Protein AF-A0A848ZEH7-F1 (afdb_monomer_lite)

Structure (mmCIF, N/CA/C/O backbone):
data_AF-A0A848ZEH7-F1
#
_entry.id   AF-A0A848ZEH7-F1
#
loop_
_atom_site.group_PDB
_atom_site.id
_atom_site.type_symbol
_atom_site.label_atom_id
_atom_site.label_alt_id
_atom_site.label_comp_id
_atom_site.label_asym_id
_atom_site.label_entity_id
_atom_site.label_seq_id
_atom_site.pdbx_PDB_ins_code
_atom_site.Cartn_x
_atom_site.Cartn_y
_atom_site.Cartn_z
_atom_site.occupancy
_atom_site.B_iso_or_equiv
_atom_site.auth_seq_id
_atom_site.auth_comp_id
_atom_site.auth_asym_id
_atom_site.auth_atom_id
_atom_site.pdbx_PDB_model_num
ATOM 1 N N . MET A 1 1 ? 22.867 -15.536 -35.077 1.00 39.22 1 MET A N 1
ATOM 2 C CA . MET A 1 1 ? 21.839 -14.647 -35.644 1.00 39.22 1 MET A CA 1
ATOM 3 C C . MET A 1 1 ? 20.980 -14.276 -34.454 1.00 39.22 1 MET A C 1
ATOM 5 O O . MET A 1 1 ? 20.164 -15.092 -34.054 1.00 39.22 1 MET A O 1
ATOM 9 N N . GLY A 1 2 ? 21.353 -13.205 -33.750 1.00 47.09 2 GLY A N 1
ATOM 10 C CA . GLY A 1 2 ? 20.547 -12.707 -32.633 1.00 47.09 2 GLY A CA 1
ATOM 11 C C . GLY A 1 2 ? 19.317 -12.040 -33.228 1.00 47.09 2 GLY A C 1
ATOM 12 O O . GLY A 1 2 ? 19.471 -11.356 -34.239 1.00 47.09 2 GLY A O 1
ATOM 13 N N . GLN A 1 3 ? 18.138 -12.336 -32.683 1.00 54.28 3 GLN A N 1
ATOM 14 C CA . GLN A 1 3 ? 16.930 -11.561 -32.966 1.00 54.28 3 GLN A CA 1
ATOM 15 C C . GLN A 1 3 ? 17.264 -10.101 -32.658 1.00 54.28 3 GLN A C 1
ATOM 17 O O . GLN A 1 3 ? 17.907 -9.829 -31.642 1.00 54.28 3 GLN A O 1
ATOM 22 N N . GLY A 1 4 ? 16.996 -9.224 -33.621 1.00 56.56 4 GLY A N 1
ATOM 23 C CA . GLY A 1 4 ? 17.130 -7.792 -33.433 1.00 56.56 4 GLY A CA 1
ATOM 24 C C . GLY A 1 4 ? 16.173 -7.379 -32.332 1.00 56.56 4 GLY A C 1
ATOM 25 O O . GLY A 1 4 ? 15.107 -7.971 -32.173 1.00 56.56 4 GLY A O 1
ATOM 26 N N . ASP A 1 5 ? 16.589 -6.398 -31.547 1.00 64.81 5 ASP A N 1
ATOM 27 C CA . ASP A 1 5 ? 15.915 -6.076 -30.300 1.00 64.81 5 ASP A CA 1
ATOM 28 C C . ASP A 1 5 ? 14.479 -5.516 -30.510 1.00 64.81 5 ASP A C 1
ATOM 30 O O . ASP A 1 5 ? 13.749 -5.339 -29.547 1.00 64.81 5 ASP A O 1
ATOM 34 N N . ASP A 1 6 ? 14.029 -5.316 -31.758 1.00 75.56 6 ASP A N 1
ATOM 35 C CA . ASP A 1 6 ? 12.771 -4.646 -32.130 1.00 75.56 6 ASP A CA 1
ATOM 36 C C . ASP A 1 6 ? 12.115 -5.303 -33.369 1.00 75.56 6 ASP A C 1
ATOM 38 O O . ASP A 1 6 ? 11.749 -4.653 -34.351 1.00 75.56 6 ASP A O 1
ATOM 42 N N . ASP A 1 7 ? 12.072 -6.636 -33.390 1.00 82.38 7 ASP A N 1
ATOM 43 C CA . ASP A 1 7 ? 11.678 -7.416 -34.570 1.00 82.38 7 ASP A CA 1
ATOM 44 C C . ASP A 1 7 ? 10.157 -7.697 -34.677 1.00 82.38 7 ASP A C 1
ATOM 46 O O . ASP A 1 7 ? 9.725 -8.352 -35.636 1.00 82.38 7 ASP A O 1
ATOM 50 N N . CYS A 1 8 ? 9.325 -7.259 -33.722 1.00 84.31 8 CYS A N 1
ATOM 51 C CA . CYS A 1 8 ? 7.878 -7.506 -33.761 1.00 84.31 8 CYS A CA 1
ATOM 52 C C . CYS A 1 8 ? 7.075 -6.397 -34.468 1.00 84.31 8 CYS A C 1
ATOM 54 O O . CYS A 1 8 ? 7.556 -5.300 -34.734 1.00 84.31 8 CYS A O 1
ATOM 56 N N . ALA A 1 9 ? 5.815 -6.697 -34.812 1.00 85.62 9 ALA A N 1
ATOM 57 C CA . ALA A 1 9 ? 4.946 -5.763 -35.538 1.00 85.62 9 ALA A CA 1
ATOM 58 C C . ALA A 1 9 ? 4.584 -4.506 -34.732 1.00 85.62 9 ALA A C 1
ATOM 60 O O . ALA A 1 9 ? 4.238 -3.492 -35.335 1.00 85.62 9 ALA A O 1
ATOM 61 N N . TYR A 1 10 ? 4.669 -4.605 -33.410 1.00 82.25 10 TYR A N 1
ATOM 62 C CA . TYR A 1 10 ? 4.331 -3.549 -32.468 1.00 82.25 10 TYR A CA 1
ATOM 63 C C . TYR A 1 10 ? 5.569 -2.939 -31.804 1.00 82.25 10 TYR A C 1
ATOM 65 O O . TYR A 1 10 ? 5.437 -2.154 -30.892 1.00 82.25 10 TYR A O 1
ATOM 73 N N . ALA A 1 11 ? 6.776 -3.231 -32.304 1.00 80.44 11 ALA A N 1
ATOM 74 C CA . ALA A 1 11 ? 8.024 -2.855 -31.640 1.00 80.44 11 ALA A CA 1
ATOM 75 C C . ALA A 1 11 ? 8.319 -1.333 -31.552 1.00 80.44 11 ALA A C 1
ATOM 77 O O . ALA A 1 11 ? 9.425 -0.949 -31.185 1.00 80.44 11 ALA A O 1
ATOM 78 N N . PHE A 1 12 ? 7.421 -0.487 -32.072 1.00 77.19 12 PHE A N 1
ATOM 79 C CA . PHE A 1 12 ? 7.597 0.966 -32.235 1.00 77.19 12 PHE A CA 1
ATOM 80 C C . PHE A 1 12 ? 6.251 1.714 -32.240 1.00 77.19 12 PHE A C 1
ATOM 82 O O . PHE A 1 12 ? 6.108 2.747 -32.914 1.00 77.19 12 PHE A O 1
ATOM 89 N N . ASP A 1 13 ? 5.219 1.150 -31.621 1.00 76.50 13 ASP A N 1
ATOM 90 C CA . ASP A 1 13 ? 3.901 1.779 -31.550 1.00 76.50 13 ASP A CA 1
ATOM 91 C C . ASP A 1 13 ? 3.724 2.682 -30.316 1.00 76.50 13 ASP A C 1
ATOM 93 O O . ASP A 1 13 ? 2.736 3.421 -30.228 1.00 76.50 13 ASP A O 1
ATOM 97 N N . GLY A 1 14 ? 4.746 2.734 -29.459 1.00 68.62 14 GLY A N 1
ATOM 98 C CA . GLY A 1 14 ? 4.800 3.562 -28.262 1.00 68.62 14 GLY A CA 1
ATOM 99 C C . GLY A 1 14 ? 4.179 2.904 -27.032 1.00 68.62 14 GLY A C 1
ATOM 100 O O . GLY A 1 14 ? 4.038 3.585 -26.013 1.00 68.62 14 GLY A O 1
ATOM 101 N N . GLU A 1 15 ? 3.815 1.625 -27.109 1.00 74.38 15 GLU A N 1
ATOM 102 C CA . GLU A 1 15 ? 3.375 0.796 -25.990 1.00 74.38 15 GLU A CA 1
ATOM 103 C C . GLU A 1 15 ? 4.372 -0.351 -25.775 1.00 74.38 15 GLU A C 1
ATOM 105 O O . GLU A 1 15 ? 4.886 -0.921 -26.723 1.00 74.38 15 GLU A O 1
ATOM 110 N N . CYS A 1 16 ? 4.679 -0.689 -24.517 1.00 78.94 16 CYS A N 1
ATOM 111 C CA . CYS A 1 16 ? 5.517 -1.855 -24.239 1.00 78.94 16 CYS A CA 1
ATOM 112 C C . CYS A 1 16 ? 4.656 -3.123 -24.357 1.00 78.94 16 CYS A C 1
ATOM 114 O O . CYS A 1 16 ? 3.675 -3.290 -23.627 1.00 78.94 16 CYS A O 1
ATOM 116 N N . ASP A 1 17 ? 5.065 -4.037 -25.228 1.00 80.38 17 ASP A N 1
ATOM 117 C CA . ASP A 1 17 ? 4.353 -5.242 -25.652 1.00 80.38 17 ASP A CA 1
ATOM 118 C C . ASP A 1 17 ? 5.101 -6.537 -25.309 1.00 80.38 17 ASP A C 1
ATOM 120 O O . ASP A 1 17 ? 4.705 -7.642 -25.706 1.00 80.38 17 ASP A O 1
ATOM 124 N N . GLU A 1 18 ? 6.171 -6.441 -24.519 1.00 79.12 18 GLU A N 1
ATOM 125 C CA . GLU A 1 18 ? 6.899 -7.608 -24.037 1.00 79.12 18 GLU A CA 1
ATOM 126 C C . GLU A 1 18 ? 6.098 -8.439 -23.016 1.00 79.12 18 GLU A C 1
ATOM 128 O O . GLU A 1 18 ? 5.472 -7.896 -22.103 1.00 79.12 18 GLU A O 1
ATOM 133 N N . PRO A 1 19 ? 6.150 -9.782 -23.074 1.00 67.44 19 PRO A N 1
ATOM 134 C CA . PRO A 1 19 ? 5.467 -10.627 -22.103 1.00 67.44 19 PRO A CA 1
ATOM 135 C C . PRO A 1 19 ? 6.002 -10.407 -20.681 1.00 67.44 19 PRO A C 1
ATOM 137 O O . PRO A 1 19 ? 7.178 -10.642 -20.410 1.00 67.44 19 PRO A O 1
ATOM 140 N N . GLY A 1 20 ? 5.116 -10.023 -19.756 1.00 62.50 20 GLY A N 1
ATOM 141 C CA . GLY A 1 20 ? 5.423 -9.853 -18.329 1.00 62.50 20 GLY A CA 1
ATOM 142 C C . GLY A 1 20 ? 5.813 -8.434 -17.901 1.00 62.50 20 GLY A C 1
ATOM 143 O O . GLY A 1 20 ? 5.921 -8.197 -16.702 1.00 62.50 20 GLY A O 1
ATOM 144 N N . ILE A 1 21 ? 5.998 -7.513 -18.848 1.00 64.38 21 ILE A N 1
ATOM 145 C CA . ILE A 1 21 ? 6.206 -6.072 -18.593 1.00 64.38 21 ILE A CA 1
ATOM 146 C C . ILE A 1 21 ? 5.152 -5.250 -19.353 1.00 64.38 21 ILE A C 1
ATOM 148 O O . ILE A 1 21 ? 4.714 -4.209 -18.883 1.00 64.38 21 ILE A O 1
ATOM 152 N N . GLY A 1 22 ? 4.721 -5.749 -20.509 1.00 71.06 22 GLY A N 1
ATOM 153 C CA . GLY A 1 22 ? 3.780 -5.136 -21.430 1.00 71.06 22 GLY A CA 1
ATOM 154 C C . GLY A 1 22 ? 2.510 -5.949 -21.672 1.00 71.06 22 GLY A C 1
ATOM 155 O O . GLY A 1 22 ? 2.184 -6.876 -20.923 1.00 71.06 22 GLY A O 1
ATOM 156 N N . THR A 1 23 ? 1.817 -5.655 -22.775 1.00 77.44 23 THR A N 1
ATOM 157 C CA . THR A 1 23 ? 0.592 -6.374 -23.185 1.00 77.44 23 THR A CA 1
ATOM 158 C C . THR A 1 23 ? 0.837 -7.851 -23.532 1.00 77.44 23 THR A C 1
ATOM 160 O O . THR A 1 23 ? -0.090 -8.668 -23.534 1.00 77.44 23 THR A O 1
ATOM 163 N N . GLY A 1 24 ? 2.091 -8.212 -23.823 1.00 78.12 24 GLY A N 1
ATOM 164 C CA . GLY A 1 24 ? 2.484 -9.539 -24.288 1.00 78.12 24 GLY A CA 1
ATOM 165 C C . GLY A 1 24 ? 2.152 -9.806 -25.758 1.00 78.12 24 GLY A C 1
ATOM 166 O O . GLY A 1 24 ? 2.104 -10.973 -26.160 1.00 78.12 24 GLY A O 1
ATOM 167 N N . ALA A 1 25 ? 1.906 -8.763 -26.557 1.00 83.88 25 ALA A N 1
ATOM 168 C CA . ALA A 1 25 ? 1.690 -8.877 -27.999 1.00 83.88 25 ALA A CA 1
ATOM 169 C C . ALA A 1 25 ? 2.967 -9.252 -28.779 1.00 83.88 25 ALA A C 1
ATOM 171 O O . ALA A 1 25 ? 2.875 -9.791 -29.889 1.00 83.88 25 ALA A O 1
ATOM 172 N N . CYS A 1 26 ? 4.146 -9.041 -28.191 1.00 82.88 26 CYS A N 1
ATOM 173 C CA . CYS A 1 26 ? 5.442 -9.360 -28.778 1.00 82.88 26 CYS A CA 1
ATOM 174 C C . CYS A 1 26 ? 6.143 -10.524 -28.065 1.00 82.88 26 CYS A C 1
ATOM 176 O O . CYS A 1 26 ? 5.719 -11.013 -27.021 1.00 82.88 26 CYS A O 1
ATOM 178 N N . ALA A 1 27 ? 7.207 -11.052 -28.675 1.00 80.88 27 ALA A N 1
ATOM 179 C CA . ALA A 1 27 ? 8.090 -11.993 -27.994 1.00 80.88 27 ALA A CA 1
ATOM 180 C C . ALA A 1 27 ? 9.042 -11.232 -27.056 1.00 80.88 27 ALA A C 1
ATOM 182 O O . ALA A 1 27 ? 9.341 -10.060 -27.284 1.00 80.88 27 ALA A O 1
ATOM 183 N N . ILE A 1 28 ? 9.553 -11.912 -26.028 1.00 78.12 28 ILE A N 1
ATOM 184 C CA . ILE A 1 28 ? 10.567 -11.338 -25.130 1.00 78.12 28 ILE A CA 1
ATOM 185 C C . ILE A 1 28 ? 11.766 -10.859 -25.959 1.00 78.12 28 ILE A C 1
ATOM 187 O O . ILE A 1 28 ? 12.282 -11.620 -26.785 1.00 78.12 28 ILE A O 1
ATOM 191 N N . GLY A 1 29 ? 12.212 -9.629 -25.722 1.00 71.06 29 GLY A N 1
ATOM 192 C CA . GLY A 1 29 ? 13.319 -8.988 -26.426 1.00 71.06 29 GLY A CA 1
ATOM 193 C C . GLY A 1 29 ? 13.019 -8.563 -27.863 1.00 71.06 29 GLY A C 1
ATOM 194 O O . GLY A 1 29 ? 13.971 -8.385 -28.617 1.00 71.06 29 GLY A O 1
ATOM 195 N N . SER A 1 30 ? 11.747 -8.483 -28.274 1.00 82.81 30 SER A N 1
ATOM 196 C CA . SER A 1 30 ? 11.365 -8.101 -29.650 1.00 82.81 30 SER A CA 1
ATOM 197 C C . SER A 1 30 ? 10.576 -6.801 -29.764 1.00 82.81 30 SER A C 1
ATOM 199 O O . SER A 1 30 ? 10.260 -6.398 -30.881 1.00 82.81 30 SER A O 1
ATOM 201 N N . ASP A 1 31 ? 10.288 -6.172 -28.631 1.00 76.62 31 ASP A N 1
ATOM 202 C CA . ASP A 1 31 ? 9.760 -4.816 -28.525 1.00 76.62 31 ASP A CA 1
ATOM 203 C C . ASP A 1 31 ? 10.607 -4.042 -27.512 1.00 76.62 31 ASP A C 1
ATOM 205 O O . ASP A 1 31 ? 10.155 -3.536 -26.487 1.00 76.62 31 ASP A O 1
ATOM 209 N N . THR A 1 32 ? 11.920 -4.043 -27.716 1.00 75.44 32 THR A N 1
ATOM 210 C CA . THR A 1 32 ? 12.754 -3.343 -26.759 1.00 75.44 32 THR A CA 1
ATOM 211 C C . THR A 1 32 ? 12.738 -1.848 -26.991 1.00 75.44 32 THR A C 1
ATOM 213 O O . THR A 1 32 ? 13.132 -1.168 -26.075 1.00 75.44 32 THR A O 1
ATOM 216 N N . ALA A 1 33 ? 12.345 -1.289 -28.132 1.00 74.06 33 ALA A N 1
ATOM 217 C CA . ALA A 1 33 ? 12.436 0.148 -28.375 1.00 74.06 33 ALA A CA 1
ATOM 218 C C . ALA A 1 33 ? 11.402 0.919 -27.558 1.00 74.06 33 ALA A C 1
ATOM 220 O O . ALA A 1 33 ? 11.766 1.940 -26.966 1.00 74.06 33 ALA A O 1
ATOM 221 N N . ASP A 1 34 ? 10.188 0.384 -27.435 1.00 67.44 34 ASP A N 1
ATOM 222 C CA . ASP A 1 34 ? 9.153 0.962 -26.580 1.00 67.44 34 ASP A CA 1
ATOM 223 C C . ASP A 1 34 ? 9.353 0.568 -25.104 1.00 67.44 34 ASP A C 1
ATOM 225 O O . ASP A 1 34 ? 8.981 1.314 -24.195 1.00 67.44 34 ASP A O 1
ATOM 229 N N . CYS A 1 35 ? 10.099 -0.514 -24.838 1.00 70.38 35 CYS A N 1
ATOM 230 C CA . CYS A 1 35 ? 10.533 -0.885 -23.487 1.00 70.38 35 CYS A CA 1
ATOM 231 C C . CYS A 1 35 ? 11.940 -0.326 -23.083 1.00 70.38 35 CYS A C 1
ATOM 233 O O . CYS A 1 35 ? 12.326 -0.398 -21.913 1.00 70.38 35 CYS A O 1
ATOM 235 N N . ARG A 1 36 ? 12.734 0.290 -23.987 1.00 61.34 36 ARG A N 1
ATOM 236 C CA . ARG A 1 36 ? 14.118 0.823 -23.782 1.00 61.34 36 ARG A CA 1
ATOM 237 C C . ARG A 1 36 ? 14.043 2.270 -23.329 1.00 61.34 36 ARG A C 1
ATOM 239 O O . ARG A 1 36 ? 14.539 3.204 -23.956 1.00 61.34 36 ARG A O 1
ATOM 246 N N . GLY A 1 37 ? 13.419 2.439 -22.182 1.00 49.78 37 GLY A N 1
ATOM 247 C CA . GLY A 1 37 ? 13.189 3.736 -21.560 1.00 49.78 37 GLY A CA 1
ATOM 248 C C . GLY A 1 37 ? 12.264 3.623 -20.360 1.00 49.78 37 GLY A C 1
ATOM 249 O O . GLY A 1 37 ? 12.408 4.397 -19.420 1.00 49.78 37 GLY A O 1
ATOM 250 N N . GLY A 1 38 ? 11.397 2.607 -20.349 1.00 43.91 38 GLY A N 1
ATOM 251 C CA . GLY A 1 38 ? 10.573 2.250 -19.206 1.00 43.91 38 GLY A CA 1
ATOM 252 C C . GLY A 1 38 ? 11.228 1.161 -18.366 1.00 43.91 38 GLY A C 1
ATOM 253 O O . GLY A 1 38 ? 11.106 -0.028 -18.643 1.00 43.91 38 GLY A O 1
ATOM 254 N N . THR A 1 39 ? 11.881 1.537 -17.273 1.00 45.19 39 THR A N 1
ATOM 255 C CA . THR A 1 39 ? 12.068 0.624 -16.139 1.00 45.19 39 THR A CA 1
ATOM 256 C C . THR A 1 39 ? 10.712 0.391 -15.476 1.00 45.19 39 THR A C 1
ATOM 258 O O . THR A 1 39 ? 10.483 0.991 -14.441 1.00 45.19 39 THR A O 1
ATOM 261 N N . ALA A 1 40 ? 9.767 -0.337 -16.084 1.00 50.03 40 ALA A N 1
ATOM 262 C CA . ALA A 1 40 ? 8.368 -0.455 -15.613 1.00 50.03 40 ALA A CA 1
ATOM 263 C C . ALA A 1 40 ? 7.600 0.889 -15.425 1.00 50.03 40 ALA A C 1
ATOM 265 O O . ALA A 1 40 ? 6.380 0.903 -15.358 1.00 50.03 40 ALA A O 1
ATOM 266 N N . ALA A 1 41 ? 8.283 2.034 -15.460 1.00 46.94 41 ALA A N 1
ATOM 267 C CA . ALA A 1 41 ? 7.836 3.371 -15.091 1.00 46.94 41 ALA A CA 1
ATOM 268 C C . ALA A 1 41 ? 7.027 4.084 -16.185 1.00 46.94 41 ALA A C 1
ATOM 270 O O . ALA A 1 41 ? 7.047 5.307 -16.276 1.00 46.94 41 ALA A O 1
ATOM 271 N N . SER A 1 42 ? 6.403 3.348 -17.104 1.00 50.34 42 SER A N 1
ATOM 272 C CA . SER A 1 42 ? 5.752 3.954 -18.277 1.00 50.34 42 SER A CA 1
ATOM 273 C C . SER A 1 42 ? 4.314 3.505 -18.499 1.00 50.34 42 SER A C 1
ATOM 275 O O . SER A 1 42 ? 3.709 3.924 -19.478 1.00 50.34 42 SER A O 1
ATOM 277 N N . GLN A 1 43 ? 3.739 2.712 -17.592 1.00 62.97 43 GLN A N 1
ATOM 278 C CA . GLN A 1 43 ? 2.317 2.359 -17.659 1.00 62.97 43 GLN A CA 1
ATOM 279 C C . GLN A 1 43 ? 1.437 3.190 -16.730 1.00 62.97 43 GLN A C 1
ATOM 281 O O . GLN A 1 43 ? 0.240 3.294 -16.994 1.00 62.97 43 GLN A O 1
ATOM 286 N N . CYS A 1 44 ? 1.992 3.824 -15.693 1.00 67.75 44 CYS A N 1
ATOM 287 C CA . CYS A 1 44 ? 1.173 4.650 -14.825 1.00 67.75 44 CYS A CA 1
ATOM 288 C C . CYS A 1 44 ? 1.068 6.102 -15.322 1.00 67.75 44 CYS A C 1
ATOM 290 O O . CYS A 1 44 ? 2.096 6.767 -15.465 1.00 67.75 44 CYS A O 1
ATOM 292 N N . PRO A 1 45 ? -0.150 6.637 -15.547 1.00 75.62 45 PRO A N 1
ATOM 293 C CA . PRO A 1 45 ? -0.354 8.039 -15.925 1.00 75.62 45 PRO A CA 1
ATOM 294 C C . PRO A 1 45 ? 0.155 9.047 -14.892 1.00 75.62 45 PRO A C 1
ATOM 296 O O . PRO A 1 45 ? 0.374 10.207 -15.239 1.00 75.62 45 PRO A O 1
ATOM 299 N N . TYR A 1 46 ? 0.302 8.604 -13.648 1.00 74.69 46 TYR A N 1
ATOM 300 C CA . TYR A 1 46 ? 0.675 9.419 -12.501 1.00 74.69 46 TYR A CA 1
ATOM 301 C C . TYR A 1 46 ? 2.183 9.420 -12.229 1.00 74.69 46 TYR A C 1
ATOM 303 O O . TYR A 1 46 ? 2.647 10.027 -11.279 1.00 74.69 46 TYR A O 1
ATOM 311 N N . VAL A 1 47 ? 2.981 8.814 -13.115 1.00 70.25 47 VAL A N 1
ATOM 312 C CA . VAL A 1 47 ? 4.434 8.809 -12.951 1.00 70.25 47 VAL A CA 1
ATOM 313 C C . VAL A 1 47 ? 5.020 10.231 -13.014 1.00 70.25 47 VAL A C 1
ATOM 315 O O . VAL A 1 47 ? 4.949 10.901 -14.051 1.00 70.25 47 VAL A O 1
ATOM 318 N N . ASN A 1 48 ? 5.702 10.667 -11.952 1.00 66.50 48 ASN A N 1
ATOM 319 C CA . ASN A 1 48 ? 6.255 12.026 -11.778 1.00 66.50 48 ASN A CA 1
ATOM 320 C C . ASN A 1 48 ? 5.206 13.129 -11.537 1.00 66.50 48 ASN A C 1
ATOM 322 O O . ASN A 1 48 ? 5.453 14.292 -11.894 1.00 66.50 48 ASN A O 1
ATOM 326 N N . ASP A 1 49 ? 4.037 12.804 -10.989 1.00 69.75 49 ASP A N 1
ATOM 327 C CA . ASP A 1 49 ? 3.059 13.811 -10.572 1.00 69.75 49 ASP A CA 1
ATOM 328 C C . ASP A 1 49 ? 3.349 14.403 -9.177 1.00 69.75 49 ASP A C 1
ATOM 330 O O . ASP A 1 49 ? 2.785 15.440 -8.803 1.00 69.75 49 ASP A O 1
ATOM 334 N N . GLY A 1 50 ? 4.338 13.834 -8.482 1.00 66.06 50 GLY A N 1
ATOM 335 C CA . GLY A 1 50 ? 4.814 14.270 -7.176 1.00 66.06 50 GLY A CA 1
ATOM 336 C C . GLY A 1 50 ? 4.127 13.576 -6.001 1.00 66.06 50 GLY A C 1
ATOM 337 O O . GLY A 1 50 ? 4.457 13.904 -4.856 1.00 66.06 50 GLY A O 1
ATOM 338 N N . GLU A 1 51 ? 3.218 12.637 -6.257 1.00 70.94 51 GLU A N 1
ATOM 339 C CA . GLU A 1 51 ? 2.649 11.714 -5.277 1.00 70.94 51 GLU A CA 1
ATOM 340 C C . GLU A 1 51 ? 3.134 10.288 -5.561 1.00 70.94 51 GLU A C 1
ATOM 342 O O . GLU A 1 51 ? 3.403 9.916 -6.689 1.00 70.94 51 GLU A O 1
ATOM 347 N N . CYS A 1 52 ? 3.312 9.487 -4.510 1.00 74.00 52 CYS A N 1
ATOM 348 C CA . CYS A 1 52 ? 3.619 8.071 -4.681 1.00 74.00 52 CYS A CA 1
ATOM 349 C C . CYS A 1 52 ? 2.303 7.318 -4.889 1.00 74.00 52 CYS A C 1
ATOM 351 O O . CYS A 1 52 ? 1.435 7.355 -4.012 1.00 74.00 52 CYS A O 1
ATOM 353 N N . ASP A 1 53 ? 2.194 6.582 -5.989 1.00 72.44 53 ASP A N 1
ATOM 354 C CA . ASP A 1 53 ? 0.994 5.845 -6.392 1.00 72.44 53 ASP A CA 1
ATOM 355 C C . ASP A 1 53 ? 1.212 4.327 -6.477 1.00 72.44 53 ASP A C 1
ATOM 357 O O . ASP A 1 53 ? 0.327 3.568 -6.884 1.00 72.44 53 ASP A O 1
ATOM 361 N N . GLU A 1 54 ? 2.363 3.859 -5.995 1.00 72.94 54 GLU A N 1
ATOM 362 C CA . GLU A 1 54 ? 2.665 2.443 -5.806 1.00 72.94 54 GLU A CA 1
ATOM 363 C C . GLU A 1 54 ? 1.716 1.774 -4.794 1.00 72.94 54 GLU A C 1
ATOM 365 O O . GLU A 1 54 ? 1.506 2.282 -3.685 1.00 72.94 54 GLU A O 1
ATOM 370 N N . PRO A 1 55 ? 1.182 0.583 -5.099 1.00 59.16 55 PRO A N 1
ATOM 371 C CA . PRO A 1 55 ? 0.289 -0.125 -4.199 1.00 59.16 55 PRO A CA 1
ATOM 372 C C . PRO A 1 55 ? 1.039 -0.572 -2.940 1.00 59.16 55 PRO A C 1
ATOM 374 O O . PRO A 1 55 ? 2.067 -1.246 -3.001 1.00 59.16 55 PRO A O 1
ATOM 377 N N . GLY A 1 56 ? 0.502 -0.206 -1.773 1.00 56.28 56 GLY A N 1
ATOM 378 C CA . GLY A 1 56 ? 1.096 -0.533 -0.472 1.00 56.28 56 GLY A CA 1
ATOM 379 C C . GLY A 1 56 ? 2.249 0.377 -0.036 1.00 56.28 56 GLY A C 1
ATOM 380 O O . GLY A 1 56 ? 2.862 0.093 0.986 1.00 56.28 56 GLY A O 1
ATOM 381 N N . ILE A 1 57 ? 2.544 1.450 -0.773 1.00 61.22 57 ILE A N 1
ATOM 382 C CA . ILE A 1 57 ? 3.450 2.539 -0.353 1.00 61.22 57 ILE A CA 1
ATOM 383 C C . ILE A 1 57 ? 2.711 3.878 -0.449 1.00 61.22 57 ILE A C 1
ATOM 385 O O . ILE A 1 57 ? 2.831 4.724 0.434 1.00 61.22 57 ILE A O 1
ATOM 389 N N . GLY A 1 58 ? 1.945 4.032 -1.525 1.00 68.94 58 GLY A N 1
ATOM 390 C CA . GLY A 1 58 ? 1.243 5.228 -1.937 1.00 68.94 58 GLY A CA 1
ATOM 391 C C . GLY A 1 58 ? -0.263 5.026 -2.093 1.00 68.94 58 GLY A C 1
ATOM 392 O O . GLY A 1 58 ? -0.867 4.201 -1.402 1.00 68.94 58 GLY A O 1
ATOM 393 N N . THR A 1 59 ? -0.882 5.762 -3.018 1.00 73.06 59 THR A N 1
ATOM 394 C CA . THR A 1 59 ? -2.337 5.697 -3.261 1.00 73.06 59 THR A CA 1
ATOM 395 C C . THR A 1 59 ? -2.795 4.367 -3.877 1.00 73.06 59 THR A C 1
ATOM 397 O O . THR A 1 59 ? -3.964 3.996 -3.747 1.00 73.06 59 THR A O 1
ATOM 400 N N . GLY A 1 60 ? -1.884 3.632 -4.527 1.00 69.94 60 GLY A N 1
ATOM 401 C CA . GLY A 1 60 ? -2.180 2.386 -5.234 1.00 69.94 60 GLY A CA 1
ATOM 402 C C . GLY A 1 60 ? -2.932 2.576 -6.551 1.00 69.94 60 GLY A C 1
ATOM 403 O O . GLY A 1 60 ? -3.623 1.654 -6.989 1.00 69.94 60 GLY A O 1
ATOM 404 N N . LEU A 1 61 ? -2.838 3.760 -7.163 1.00 75.75 61 LEU A N 1
ATOM 405 C CA . LEU A 1 61 ? -3.398 4.048 -8.488 1.00 75.75 61 LEU A CA 1
ATOM 406 C C . LEU A 1 61 ? -2.569 3.453 -9.635 1.00 75.75 61 LEU A C 1
ATOM 408 O O . LEU A 1 61 ? -3.075 3.332 -10.753 1.00 75.75 61 LEU A O 1
ATOM 412 N N . CYS A 1 62 ? -1.328 3.065 -9.351 1.00 70.62 62 CYS A N 1
ATOM 413 C CA . CYS A 1 62 ? -0.403 2.464 -10.295 1.00 70.62 62 CYS A CA 1
ATOM 414 C C . CYS A 1 62 ? -0.216 0.967 -10.036 1.00 70.62 62 CYS A C 1
ATOM 416 O O . CYS A 1 62 ? -0.445 0.466 -8.934 1.00 70.62 62 CYS A O 1
ATOM 418 N N . ASP A 1 63 ? 0.241 0.241 -11.056 1.00 64.50 63 ASP A N 1
ATOM 419 C CA . ASP A 1 63 ? 0.701 -1.133 -10.869 1.00 64.50 63 ASP A CA 1
ATOM 420 C C . ASP A 1 63 ? 2.060 -1.150 -10.139 1.00 64.50 63 ASP A C 1
ATOM 422 O O . ASP A 1 63 ? 2.832 -0.191 -10.249 1.00 64.50 63 ASP A O 1
ATOM 426 N N . PRO A 1 64 ? 2.397 -2.232 -9.410 1.00 64.81 64 PRO A N 1
ATOM 427 C CA . PRO A 1 64 ? 3.658 -2.310 -8.684 1.00 64.81 64 PRO A CA 1
ATOM 428 C C . PRO A 1 64 ? 4.884 -2.114 -9.592 1.00 64.81 64 PRO A C 1
ATOM 430 O O . PRO A 1 64 ? 5.046 -2.802 -10.600 1.00 64.81 64 PRO A O 1
ATOM 433 N N . GLY A 1 65 ? 5.796 -1.235 -9.194 1.00 61.78 65 GLY A N 1
ATOM 434 C CA . GLY A 1 65 ? 7.012 -0.855 -9.910 1.00 61.78 65 GLY A CA 1
ATOM 435 C C . GLY A 1 65 ? 6.825 0.199 -11.008 1.00 61.78 65 GLY A C 1
ATOM 436 O O . GLY A 1 65 ? 7.820 0.572 -11.637 1.00 61.78 65 GLY A O 1
ATOM 437 N N . THR A 1 66 ? 5.601 0.672 -11.256 1.00 70.81 66 THR A N 1
ATOM 438 C CA . THR A 1 66 ? 5.276 1.583 -12.364 1.00 70.81 66 THR A CA 1
ATOM 439 C C . THR A 1 66 ? 5.250 3.067 -11.994 1.00 70.81 66 THR A C 1
ATOM 441 O O . THR A 1 66 ? 5.343 3.899 -12.897 1.00 70.81 66 THR A O 1
ATOM 444 N N . ASP A 1 67 ? 5.242 3.408 -10.704 1.00 67.56 67 ASP A N 1
ATOM 445 C CA . ASP A 1 67 ? 5.391 4.781 -10.202 1.00 67.56 67 ASP A CA 1
ATOM 446 C C . ASP A 1 67 ? 6.455 4.885 -9.097 1.00 67.56 67 ASP A C 1
ATOM 448 O O . ASP A 1 67 ? 6.284 5.372 -7.987 1.00 67.56 67 ASP A O 1
ATOM 452 N N . THR A 1 68 ? 7.649 4.395 -9.398 1.00 68.12 68 THR A N 1
ATOM 453 C CA . THR A 1 68 ? 8.757 4.425 -8.427 1.00 68.12 68 THR A CA 1
ATOM 454 C C . THR A 1 68 ? 9.461 5.784 -8.341 1.00 68.12 68 THR A C 1
ATOM 456 O O . THR A 1 68 ? 10.313 5.983 -7.465 1.00 68.12 68 THR A O 1
ATOM 459 N N . ALA A 1 69 ? 9.139 6.702 -9.258 1.00 68.50 69 ALA A N 1
ATOM 460 C CA . ALA A 1 69 ? 9.828 7.974 -9.433 1.00 68.50 69 ALA A CA 1
ATOM 461 C C . ALA A 1 69 ? 9.531 8.948 -8.286 1.00 68.50 69 ALA A C 1
ATOM 463 O O . ALA A 1 69 ? 10.467 9.531 -7.728 1.00 68.50 69 ALA A O 1
ATOM 464 N N . ASP A 1 70 ? 8.266 9.038 -7.878 1.00 63.88 70 ASP A N 1
ATOM 465 C CA . ASP A 1 70 ? 7.827 9.895 -6.774 1.00 63.88 70 ASP A CA 1
ATOM 466 C C . ASP A 1 70 ? 7.878 9.184 -5.418 1.00 63.88 70 ASP A C 1
ATOM 468 O O . ASP A 1 70 ? 8.046 9.819 -4.377 1.00 63.88 70 ASP A O 1
ATOM 472 N N . CYS A 1 71 ? 7.914 7.848 -5.417 1.00 67.69 71 CYS A N 1
ATOM 473 C CA . CYS A 1 71 ? 8.153 7.035 -4.222 1.00 67.69 71 CYS A CA 1
ATOM 474 C C . CYS A 1 71 ? 9.616 7.067 -3.723 1.00 67.69 71 CYS A C 1
ATOM 476 O O . CYS A 1 71 ? 10.035 6.205 -2.948 1.00 67.69 71 CYS A O 1
ATOM 478 N N . GLY A 1 72 ? 10.447 8.014 -4.181 1.00 60.25 72 GLY A N 1
ATOM 479 C CA . GLY A 1 72 ? 11.823 8.196 -3.700 1.00 60.25 72 GLY A CA 1
ATOM 480 C C . GLY A 1 72 ? 12.757 7.006 -3.969 1.00 60.25 72 GLY A C 1
ATOM 481 O O . GLY A 1 72 ? 13.723 6.801 -3.229 1.00 60.25 72 GLY A O 1
ATOM 482 N N . GLY A 1 73 ? 12.474 6.196 -4.997 1.00 51.41 73 GLY A N 1
ATOM 483 C CA . GLY A 1 73 ? 13.238 4.983 -5.311 1.00 51.41 73 GLY A CA 1
ATOM 484 C C . GLY A 1 73 ? 12.927 3.777 -4.415 1.00 51.41 73 GLY A C 1
ATOM 485 O O . GLY A 1 73 ? 13.685 2.801 -4.424 1.00 51.41 73 GLY A O 1
ATOM 486 N N . GLN A 1 74 ? 11.829 3.816 -3.650 1.00 49.66 74 GLN A N 1
ATOM 487 C CA . GLN A 1 74 ? 11.287 2.665 -2.920 1.00 49.66 74 GLN A CA 1
ATOM 488 C C . GLN A 1 74 ? 10.722 1.644 -3.924 1.00 49.66 74 GLN A C 1
ATOM 490 O O . GLN A 1 74 ? 9.534 1.597 -4.216 1.00 49.66 74 GLN A O 1
ATOM 495 N N . THR A 1 75 ? 11.601 0.824 -4.496 1.00 45.59 75 THR A N 1
ATOM 496 C CA . THR A 1 75 ? 11.218 -0.317 -5.335 1.00 45.59 75 THR A CA 1
ATOM 497 C C . THR A 1 75 ? 10.870 -1.499 -4.429 1.00 45.59 75 THR A C 1
ATOM 499 O O . THR A 1 75 ? 11.749 -2.135 -3.855 1.00 45.59 75 THR A O 1
ATOM 502 N N .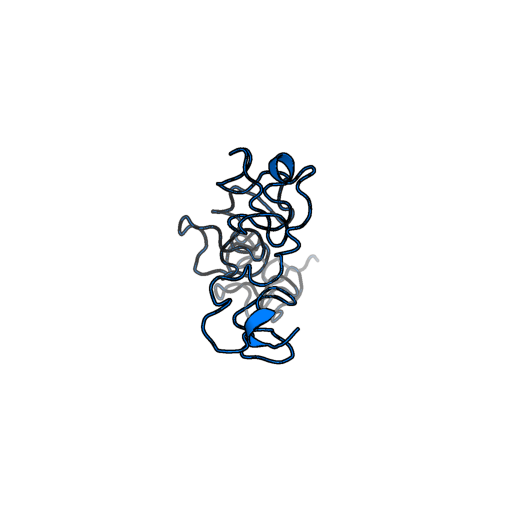 GLY A 1 76 ? 9.581 -1.796 -4.260 1.00 51.09 76 GLY A N 1
ATOM 503 C CA . GLY A 1 76 ? 9.115 -3.128 -3.846 1.00 51.09 76 GLY A CA 1
ATOM 504 C C . GLY A 1 76 ? 9.457 -3.628 -2.434 1.00 51.09 76 GLY A C 1
ATOM 505 O O . GLY A 1 76 ? 9.141 -4.772 -2.114 1.00 51.09 76 GLY A O 1
ATOM 506 N N . THR A 1 77 ? 10.043 -2.816 -1.559 1.00 46.72 77 THR A N 1
ATOM 507 C CA . THR A 1 77 ? 10.093 -3.097 -0.119 1.00 46.72 77 THR A CA 1
ATOM 508 C C . THR A 1 77 ? 9.939 -1.787 0.618 1.00 46.72 77 THR A C 1
ATOM 510 O O . THR A 1 77 ? 10.841 -0.951 0.565 1.00 46.72 77 THR A O 1
ATOM 513 N N . VAL A 1 78 ? 8.807 -1.629 1.294 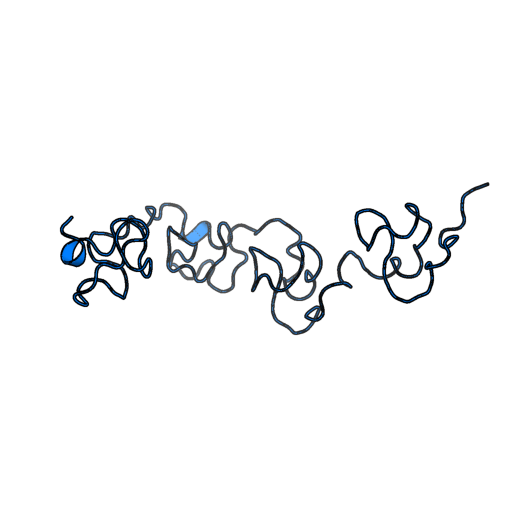1.00 54.44 78 VAL A N 1
ATOM 514 C CA . VAL A 1 78 ? 8.593 -0.586 2.288 1.00 54.44 78 VAL A CA 1
ATOM 515 C C . VAL A 1 78 ? 9.769 -0.639 3.265 1.00 54.44 78 VAL A C 1
ATOM 517 O O . VAL A 1 78 ? 9.961 -1.638 3.965 1.00 54.44 78 VAL A O 1
ATOM 520 N N . GLY A 1 79 ? 10.645 0.364 3.222 1.00 57.88 79 GLY A N 1
ATOM 521 C CA . GLY A 1 79 ? 11.733 0.444 4.184 1.00 57.88 79 GLY A CA 1
ATOM 522 C C . GLY A 1 79 ? 11.147 0.622 5.586 1.00 57.88 79 GLY A C 1
ATOM 523 O O . GLY A 1 79 ? 10.158 1.340 5.722 1.00 57.88 79 GLY A O 1
ATOM 524 N N . PRO A 1 80 ? 11.751 0.032 6.636 1.00 61.81 80 PRO A N 1
ATOM 525 C CA . PRO A 1 80 ? 11.355 0.343 7.999 1.00 61.81 80 PRO A CA 1
ATOM 526 C C . PRO A 1 80 ? 11.537 1.852 8.162 1.00 61.81 80 PRO A C 1
ATOM 528 O O . PRO A 1 80 ? 12.679 2.320 8.163 1.00 61.81 80 PRO A O 1
ATOM 531 N N . ASN A 1 81 ? 10.437 2.601 8.262 1.00 73.62 81 ASN A N 1
ATOM 532 C CA . ASN A 1 81 ? 10.398 4.070 8.360 1.00 73.62 81 ASN A CA 1
ATOM 533 C C . ASN A 1 81 ? 10.453 4.856 7.037 1.00 73.62 81 ASN A C 1
ATOM 535 O O . ASN A 1 81 ? 11.088 5.909 6.968 1.00 73.62 81 ASN A O 1
ATOM 539 N N . SER A 1 82 ? 9.848 4.341 5.967 1.00 71.38 82 SER A N 1
ATOM 540 C CA . SER A 1 82 ? 9.805 5.019 4.668 1.00 71.38 82 SER A CA 1
ATOM 541 C C . SER A 1 82 ? 8.646 6.003 4.474 1.00 71.38 82 SER A C 1
ATOM 543 O O . SER A 1 82 ? 8.657 6.713 3.470 1.00 71.38 82 SER A O 1
ATOM 545 N N . CYS A 1 83 ? 7.646 6.056 5.363 1.00 74.81 83 CYS A N 1
ATOM 546 C CA . CYS A 1 83 ? 6.532 7.003 5.215 1.00 74.81 83 CYS A CA 1
ATOM 547 C C . CYS A 1 83 ? 6.841 8.395 5.781 1.00 74.81 83 CYS A C 1
ATOM 549 O O . CYS A 1 83 ? 7.772 8.588 6.562 1.00 74.81 83 CYS A O 1
ATOM 551 N N . ALA A 1 84 ? 6.010 9.369 5.398 1.00 78.31 84 ALA A N 1
ATOM 552 C CA . ALA A 1 84 ? 6.133 10.762 5.823 1.00 78.31 84 ALA A CA 1
ATOM 553 C C . ALA A 1 84 ? 5.982 10.966 7.339 1.00 78.31 84 ALA A C 1
ATOM 555 O O . ALA A 1 84 ? 6.575 11.903 7.873 1.00 78.31 84 ALA A O 1
ATOM 556 N N . TYR A 1 85 ? 5.212 10.103 8.004 1.00 77.19 85 TYR A N 1
ATOM 557 C CA . TYR A 1 85 ? 4.986 10.157 9.448 1.00 77.19 85 TYR A CA 1
ATOM 558 C C . TYR A 1 85 ? 5.939 9.256 10.239 1.00 77.19 85 TYR A C 1
ATOM 560 O O . TYR A 1 85 ? 5.913 9.239 11.457 1.00 77.19 85 TYR A O 1
ATOM 568 N N . ALA A 1 86 ? 6.877 8.578 9.573 1.00 81.69 86 ALA A N 1
ATOM 569 C CA . ALA A 1 86 ? 7.787 7.710 10.295 1.00 81.69 86 ALA A CA 1
ATOM 570 C C . ALA A 1 86 ? 8.756 8.477 11.210 1.00 81.69 86 ALA A C 1
ATOM 572 O O . ALA A 1 86 ? 9.409 9.439 10.782 1.00 81.69 86 ALA A O 1
ATOM 573 N N . ASN A 1 87 ? 9.006 7.939 12.406 1.00 80.75 87 ASN A N 1
ATOM 574 C CA . ASN A 1 87 ? 9.854 8.530 13.455 1.00 80.75 87 ASN A CA 1
ATOM 575 C C . ASN A 1 87 ? 9.300 9.843 14.044 1.00 80.75 87 ASN A C 1
ATOM 577 O O . ASN A 1 87 ? 10.088 10.686 14.504 1.00 80.75 87 ASN A O 1
ATOM 581 N N . ASP A 1 88 ? 7.986 10.054 14.011 1.00 82.19 88 ASP A N 1
ATOM 582 C CA . ASP A 1 88 ? 7.337 11.183 14.679 1.00 82.19 88 ASP A CA 1
ATOM 583 C C . ASP A 1 88 ? 6.964 10.883 16.148 1.00 82.19 88 ASP A C 1
ATOM 585 O O . ASP A 1 88 ? 6.668 11.800 16.926 1.00 82.19 88 ASP A O 1
ATOM 589 N N . GLY A 1 89 ? 7.136 9.624 16.564 1.00 80.62 89 GLY A N 1
ATOM 590 C CA . GLY A 1 89 ? 6.889 9.134 17.913 1.00 80.62 89 GLY A CA 1
ATOM 591 C C . GLY A 1 89 ? 5.496 8.540 18.119 1.00 80.62 89 GLY A C 1
ATOM 592 O O . GLY A 1 89 ? 5.196 8.135 19.250 1.00 80.62 89 GLY A O 1
ATOM 593 N N . GLU A 1 90 ? 4.669 8.469 17.079 1.00 83.00 90 GLU A N 1
ATOM 594 C CA . GLU A 1 90 ? 3.400 7.746 17.048 1.00 83.00 90 GLU A CA 1
ATOM 595 C C . GLU A 1 90 ? 3.500 6.562 16.083 1.00 83.00 90 GLU A C 1
ATOM 597 O O . GLU A 1 90 ? 4.190 6.619 15.083 1.00 83.00 90 GLU A O 1
ATOM 602 N N . CYS A 1 91 ? 2.844 5.444 16.410 1.00 83.62 91 CYS A N 1
ATOM 603 C CA . CYS A 1 91 ? 2.739 4.352 15.448 1.00 83.62 91 CYS A CA 1
ATOM 604 C C . CYS A 1 91 ? 1.661 4.714 14.426 1.00 83.62 91 CYS A C 1
ATOM 606 O O . CYS A 1 91 ? 0.510 4.946 14.809 1.00 83.62 91 CYS A O 1
ATOM 608 N N . ASP A 1 92 ? 2.009 4.673 13.145 1.00 78.62 92 ASP A N 1
ATOM 609 C CA . ASP A 1 92 ? 1.128 5.041 12.037 1.00 78.62 92 ASP A CA 1
ATOM 610 C C . ASP A 1 92 ? 0.816 3.881 11.087 1.00 78.62 92 ASP A C 1
ATOM 612 O O . ASP A 1 92 ? 0.094 4.052 10.103 1.00 78.62 92 ASP A O 1
ATOM 616 N N . GLU A 1 93 ? 1.311 2.675 11.372 1.00 77.50 93 GLU A N 1
ATOM 617 C CA . GLU A 1 93 ? 1.003 1.486 10.571 1.00 77.50 93 GLU A CA 1
ATOM 618 C C . GLU A 1 93 ? -0.464 1.034 10.726 1.00 77.50 93 GLU A C 1
ATOM 620 O O . GLU A 1 93 ? -1.043 1.099 11.816 1.00 77.50 93 GLU A O 1
ATOM 625 N N . PRO A 1 94 ? -1.098 0.497 9.671 1.00 63.06 94 PRO A N 1
ATOM 626 C CA . PRO A 1 94 ? -2.491 0.077 9.728 1.00 63.06 94 PRO A CA 1
ATOM 627 C C . PRO A 1 94 ? -2.666 -1.111 10.688 1.00 63.06 94 PRO A C 1
ATOM 629 O O . PRO A 1 94 ? -1.913 -2.084 10.651 1.00 63.06 94 PRO A O 1
ATOM 632 N N . GLY A 1 95 ? -3.683 -1.047 11.554 1.00 62.56 95 GLY A N 1
ATOM 633 C CA . GLY A 1 95 ? -4.005 -2.099 12.534 1.00 62.56 95 GLY A CA 1
ATOM 634 C C . GLY A 1 95 ? -3.131 -2.119 13.800 1.00 62.56 95 GLY A C 1
ATOM 635 O O . GLY A 1 95 ? -3.403 -2.893 14.720 1.00 62.56 95 GLY A O 1
ATOM 636 N N . ILE A 1 96 ? -2.103 -1.270 13.877 1.00 71.06 96 ILE A N 1
ATOM 637 C CA . ILE A 1 96 ? -1.241 -1.083 15.063 1.00 71.06 96 ILE A CA 1
ATOM 638 C C . ILE A 1 96 ? -1.193 0.394 15.483 1.00 71.06 96 ILE A C 1
ATOM 640 O O . ILE A 1 96 ? -1.024 0.698 16.661 1.00 71.06 96 ILE A O 1
ATOM 644 N N . GLY A 1 97 ? -1.420 1.291 14.533 1.00 75.25 97 GLY A N 1
ATOM 645 C CA . GLY A 1 97 ? -1.305 2.727 14.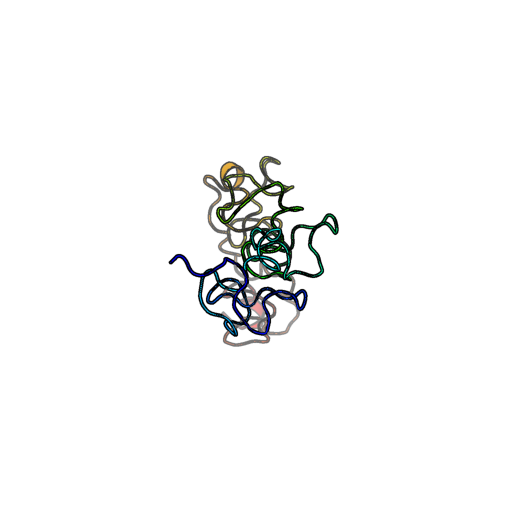658 1.00 75.25 97 GLY A CA 1
ATOM 646 C C . GLY A 1 97 ? -2.487 3.489 14.066 1.00 75.25 97 GLY A C 1
ATOM 647 O O . GLY A 1 97 ? -3.589 2.956 13.926 1.00 75.25 97 GLY A O 1
ATOM 648 N N . THR A 1 98 ? -2.247 4.746 13.701 1.00 75.44 98 THR A N 1
ATOM 649 C CA . THR A 1 98 ? -3.240 5.648 13.088 1.00 75.44 98 THR A CA 1
ATOM 650 C C . THR A 1 98 ? -3.657 5.236 11.670 1.00 75.44 98 THR A C 1
ATOM 652 O O . THR A 1 98 ? -4.740 5.607 11.215 1.00 75.44 98 THR A O 1
ATOM 655 N N . GLY A 1 99 ? -2.812 4.471 10.970 1.00 73.44 99 GLY A N 1
ATOM 656 C CA . GLY A 1 99 ? -2.997 4.121 9.564 1.00 73.44 99 GLY A CA 1
ATOM 657 C C . GLY A 1 99 ? -2.576 5.215 8.575 1.00 73.44 99 GLY A C 1
ATOM 658 O O . GLY A 1 99 ? -2.937 5.114 7.404 1.00 73.44 99 GLY A O 1
ATOM 659 N N . PHE A 1 100 ? -1.835 6.248 9.002 1.00 76.31 100 PHE A N 1
ATOM 660 C CA . PHE A 1 100 ? -1.263 7.254 8.090 1.00 76.31 100 PHE A CA 1
ATOM 661 C C . PHE A 1 100 ? -0.074 6.743 7.270 1.00 76.31 100 PHE A C 1
ATOM 663 O O . PHE A 1 100 ? 0.345 7.381 6.303 1.00 76.31 100 PHE A O 1
ATOM 670 N N . CYS A 1 101 ? 0.456 5.587 7.645 1.00 71.38 101 CYS A N 1
ATOM 671 C CA . CYS A 1 101 ? 1.581 4.933 7.012 1.00 71.38 101 CYS A CA 1
ATOM 672 C C . CYS A 1 101 ? 1.158 3.592 6.418 1.00 71.38 101 CYS A C 1
ATOM 674 O O . CYS A 1 101 ? 0.154 3.001 6.810 1.00 71.38 101 CYS A O 1
ATOM 676 N N . ALA A 1 102 ? 1.922 3.098 5.448 1.00 68.56 102 ALA A N 1
ATOM 677 C CA . ALA A 1 102 ? 1.751 1.741 4.961 1.00 68.56 102 ALA A CA 1
ATOM 678 C C . ALA A 1 102 ? 2.290 0.730 5.985 1.00 68.56 102 ALA A C 1
ATOM 680 O O . ALA A 1 102 ? 3.156 1.035 6.804 1.00 68.56 102 ALA A O 1
ATOM 681 N N . ALA A 1 103 ? 1.806 -0.511 5.930 1.00 68.50 103 ALA A N 1
ATOM 682 C CA . ALA A 1 103 ? 2.350 -1.571 6.775 1.00 68.50 103 ALA A CA 1
ATOM 683 C C . ALA A 1 103 ? 3.856 -1.745 6.519 1.00 68.50 103 ALA A C 1
ATOM 685 O O . ALA A 1 103 ? 4.294 -1.862 5.373 1.00 68.50 103 ALA A O 1
ATOM 686 N N . GLY A 1 104 ? 4.649 -1.779 7.587 1.00 68.50 104 GLY A N 1
ATOM 687 C CA . GLY A 1 104 ? 6.106 -1.829 7.520 1.00 68.50 104 GLY A CA 1
ATOM 688 C C . GLY A 1 104 ? 6.800 -0.498 7.207 1.00 68.50 104 GLY A C 1
ATOM 689 O O . GLY A 1 104 ? 8.029 -0.497 7.115 1.00 68.50 104 GLY A O 1
ATOM 690 N N . SER A 1 105 ? 6.073 0.617 7.039 1.00 75.62 105 SER A N 1
ATOM 691 C CA . SER A 1 105 ? 6.674 1.920 6.712 1.00 75.62 105 SER A CA 1
ATOM 692 C C . SER A 1 105 ? 6.925 2.810 7.916 1.00 75.62 105 SER A C 1
ATOM 694 O O . SER A 1 105 ? 7.484 3.880 7.713 1.00 75.62 105 SER A O 1
ATOM 696 N N . ASP A 1 106 ? 6.548 2.390 9.124 1.00 80.00 106 ASP A N 1
ATOM 697 C CA . ASP A 1 106 ? 6.741 3.126 10.383 1.00 80.00 106 ASP A CA 1
ATOM 698 C C . ASP A 1 106 ? 7.123 2.172 11.539 1.00 80.00 106 ASP A C 1
ATOM 700 O O . ASP A 1 106 ? 6.687 2.212 12.689 1.00 80.00 106 ASP A O 1
ATOM 704 N N . THR A 1 107 ? 7.977 1.211 11.206 1.00 82.12 107 THR A N 1
ATOM 705 C CA . THR A 1 107 ? 8.308 0.128 12.137 1.00 82.12 107 THR A CA 1
ATOM 706 C C . THR A 1 107 ? 9.048 0.576 13.400 1.00 82.12 107 THR A C 1
ATOM 708 O O . THR A 1 107 ? 9.073 -0.199 14.355 1.00 82.12 107 THR A O 1
ATOM 711 N N . THR A 1 108 ? 9.712 1.742 13.411 1.00 83.62 108 THR A N 1
ATOM 712 C CA . THR A 1 108 ? 10.426 2.246 14.599 1.00 83.62 108 THR A CA 1
ATOM 713 C C . THR A 1 108 ? 9.438 2.677 15.664 1.00 83.62 108 THR A C 1
ATOM 715 O O . THR A 1 108 ? 9.603 2.281 16.819 1.00 83.62 108 THR A O 1
ATOM 718 N N . ASP A 1 109 ? 8.404 3.424 15.290 1.00 80.38 109 ASP A N 1
ATOM 719 C CA . ASP A 1 109 ? 7.430 3.921 16.258 1.00 80.38 109 ASP A CA 1
ATOM 720 C C . ASP A 1 109 ? 6.379 2.851 16.575 1.00 80.38 109 ASP A C 1
ATOM 722 O O . ASP A 1 109 ? 5.911 2.730 17.711 1.00 80.38 109 ASP A O 1
ATOM 726 N N . CYS A 1 110 ? 6.135 1.938 15.632 1.00 82.31 110 CYS A N 1
ATOM 727 C CA . CYS A 1 110 ? 5.357 0.726 15.870 1.00 82.31 1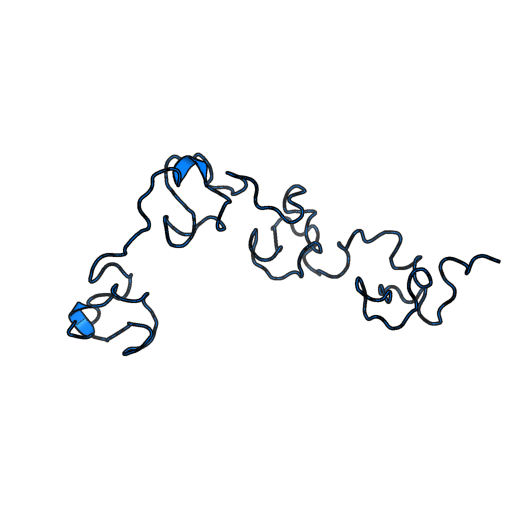10 CYS A CA 1
ATOM 728 C C . CYS A 1 110 ? 6.131 -0.388 16.597 1.00 82.31 110 CYS A C 1
ATOM 730 O O . CYS A 1 110 ? 5.541 -1.410 16.974 1.00 82.31 110 CYS A O 1
ATOM 732 N N . GLN A 1 111 ? 7.438 -0.231 16.852 1.00 78.88 111 GLN A N 1
ATOM 733 C CA . GLN A 1 111 ? 8.231 -1.248 17.543 1.00 78.88 111 GLN A CA 1
ATOM 734 C C . GLN A 1 111 ? 7.825 -1.346 19.020 1.00 78.88 111 GLN A C 1
ATOM 736 O O . GLN A 1 111 ? 8.295 -0.616 19.890 1.00 78.88 111 GLN A O 1
ATOM 741 N N . GLY A 1 112 ? 6.956 -2.313 19.319 1.00 64.69 112 GLY A N 1
ATOM 742 C CA . GLY A 1 112 ? 6.417 -2.520 20.664 1.00 64.69 112 GLY A CA 1
ATOM 743 C C . GLY A 1 112 ? 5.105 -1.785 20.930 1.00 64.69 112 GLY A C 1
ATOM 744 O O . GLY A 1 112 ? 4.587 -1.892 22.045 1.00 64.69 112 GLY A O 1
ATOM 745 N N . ALA A 1 113 ? 4.537 -1.117 19.921 1.00 61.91 113 ALA A N 1
ATOM 746 C CA . ALA A 1 113 ? 3.132 -0.753 19.949 1.00 61.91 113 ALA A CA 1
ATOM 747 C C . ALA A 1 113 ? 2.313 -2.058 20.006 1.00 61.91 113 ALA A C 1
ATOM 749 O O . ALA A 1 113 ? 2.529 -2.963 19.188 1.00 61.91 113 ALA A O 1
ATOM 750 N N . PRO A 1 114 ? 1.428 -2.240 21.004 1.00 52.44 114 PRO A N 1
ATOM 751 C CA . PRO A 1 114 ? 0.470 -3.329 20.924 1.00 52.44 114 PRO A CA 1
ATOM 752 C C . PRO A 1 114 ? -0.350 -3.118 19.643 1.00 52.44 114 PRO A C 1
ATOM 754 O O . PRO A 1 114 ? -0.652 -1.964 19.333 1.00 52.44 114 PRO A O 1
ATOM 757 N N . PRO A 1 115 ? -0.733 -4.183 18.908 1.00 55.00 115 PRO A N 1
ATOM 758 C CA . PRO A 1 115 ? -1.761 -4.027 17.890 1.00 55.00 115 PRO A CA 1
ATOM 759 C C . PRO A 1 115 ? -2.914 -3.269 18.537 1.00 55.00 115 PRO A C 1
ATOM 761 O O . PRO A 1 115 ? -3.248 -3.571 19.695 1.00 55.00 115 PRO A O 1
ATOM 764 N N . ILE A 1 116 ? -3.483 -2.279 17.844 1.00 54.72 116 ILE A N 1
ATOM 765 C CA . ILE A 1 116 ? -4.695 -1.647 18.350 1.00 54.72 116 ILE A CA 1
ATOM 766 C C . ILE A 1 116 ? -5.754 -2.731 18.228 1.00 54.72 116 ILE A C 1
ATOM 768 O O . ILE A 1 116 ? -6.440 -2.879 17.224 1.00 54.72 116 ILE A O 1
ATOM 772 N N . THR A 1 117 ? -5.870 -3.543 19.276 1.00 55.56 117 THR A N 1
ATOM 773 C CA . THR A 1 117 ? -7.147 -4.096 19.685 1.00 55.56 117 THR A CA 1
ATOM 774 C C . THR A 1 117 ? -7.971 -2.869 19.996 1.00 55.56 117 THR A C 1
ATOM 776 O O . THR A 1 117 ? -7.969 -2.366 21.121 1.00 55.56 117 THR A O 1
ATOM 779 N N . LEU A 1 118 ? -8.548 -2.319 18.931 1.00 63.50 118 LEU A N 1
ATOM 780 C CA . LEU A 1 118 ? -9.589 -1.330 18.989 1.00 63.50 118 LEU A CA 1
ATOM 781 C C . LEU A 1 118 ? -10.582 -1.897 19.998 1.00 63.50 118 LEU A C 1
ATOM 783 O O . LEU A 1 118 ? -11.076 -3.016 19.854 1.00 63.50 118 LEU A O 1
ATOM 787 N N . GLY A 1 119 ? -10.682 -1.203 21.130 1.00 67.62 119 GLY A N 1
ATOM 788 C CA . GLY A 1 119 ? -11.524 -1.645 22.225 1.00 67.62 119 GLY A CA 1
ATOM 789 C C . GLY A 1 119 ? -12.986 -1.695 21.782 1.00 67.62 119 GLY A C 1
ATOM 790 O O . GLY A 1 119 ? -13.321 -1.148 20.725 1.00 67.62 119 GLY A O 1
ATOM 791 N N . PRO A 1 120 ? -13.860 -2.289 22.608 1.00 76.44 120 PRO A N 1
ATOM 792 C CA . PRO A 1 120 ? -15.292 -2.134 22.405 1.00 76.44 120 PRO A CA 1
ATOM 793 C C . PRO A 1 120 ? -15.607 -0.645 22.227 1.00 76.44 120 PRO A C 1
ATOM 795 O O . PRO A 1 120 ? -15.138 0.189 23.007 1.00 76.44 120 PRO A O 1
ATOM 798 N N . ASP A 1 121 ? -16.341 -0.336 21.164 1.00 82.44 121 ASP A N 1
ATOM 799 C CA . ASP A 1 121 ? -16.839 1.004 20.843 1.00 82.44 121 ASP A CA 1
ATOM 800 C C . ASP A 1 121 ? -15.757 2.055 20.532 1.00 82.44 121 ASP A C 1
ATOM 802 O O . ASP A 1 121 ? -15.869 3.226 20.901 1.00 82.44 121 ASP A O 1
ATOM 806 N N . SER A 1 122 ? -14.668 1.638 19.888 1.00 82.50 122 SER A N 1
ATOM 807 C CA . SER A 1 122 ? -13.545 2.521 19.542 1.00 82.50 122 SER A CA 1
ATOM 808 C C . SER A 1 122 ? -13.543 3.023 18.100 1.00 82.50 122 SER A C 1
ATOM 810 O O . SER A 1 122 ? -12.724 3.885 17.772 1.00 82.50 122 SER A O 1
ATOM 812 N N . CYS A 1 123 ? -14.432 2.528 17.234 1.00 83.88 123 CYS A N 1
ATOM 813 C CA . CYS A 1 123 ? -14.558 3.094 15.896 1.00 83.88 123 CYS A CA 1
ATOM 814 C C . CYS A 1 123 ? -15.294 4.439 15.915 1.00 83.88 123 CYS A C 1
ATOM 816 O O . CYS A 1 123 ? -16.009 4.783 16.853 1.00 83.88 123 CYS A O 1
ATOM 818 N N . MET A 1 124 ? -15.136 5.208 14.837 1.00 84.00 124 MET A N 1
ATOM 819 C CA . MET A 1 124 ? -15.738 6.539 14.720 1.00 84.00 124 MET A CA 1
ATOM 820 C C . MET A 1 124 ? -17.273 6.537 14.697 1.00 84.00 124 MET A C 1
ATOM 822 O O . MET A 1 124 ? -17.867 7.560 15.033 1.00 84.00 124 MET A O 1
ATOM 826 N N . PHE A 1 125 ? -17.886 5.424 14.291 1.00 87.19 125 PHE A N 1
ATOM 827 C CA . PHE A 1 125 ? -19.338 5.258 14.251 1.00 87.19 125 PHE A CA 1
ATOM 828 C C . PHE A 1 125 ? -19.887 4.493 15.461 1.00 87.19 125 PHE A C 1
ATOM 830 O O . PHE A 1 125 ? -21.086 4.312 15.582 1.00 87.19 125 PHE A O 1
ATOM 837 N N . ALA A 1 126 ? -19.036 4.127 16.423 1.00 87.94 126 ALA A N 1
ATOM 838 C CA . ALA A 1 126 ? -19.507 3.448 17.616 1.00 87.94 126 ALA A CA 1
ATOM 839 C C . ALA A 1 126 ? -20.466 4.327 18.434 1.00 87.94 126 ALA A C 1
ATOM 841 O O . ALA A 1 126 ? -20.164 5.496 18.712 1.00 87.94 126 ALA A O 1
ATOM 842 N N . ASN A 1 127 ? -21.540 3.729 18.955 1.00 88.00 127 ASN A N 1
ATOM 843 C CA . ASN A 1 127 ? -22.598 4.404 19.726 1.00 88.00 127 ASN A CA 1
ATOM 844 C C . ASN A 1 127 ? -23.423 5.418 18.914 1.00 88.00 127 ASN A C 1
ATOM 846 O O . ASN A 1 127 ? -23.941 6.390 19.488 1.00 88.00 127 ASN A O 1
ATOM 850 N N . ASP A 1 128 ? -23.527 5.251 17.598 1.00 92.50 128 ASP A N 1
ATOM 851 C CA . ASP A 1 128 ? -24.397 6.078 16.761 1.00 92.50 128 ASP A CA 1
ATOM 852 C C . ASP A 1 128 ? -25.846 5.546 16.682 1.00 92.50 128 ASP A C 1
ATOM 854 O O . ASP A 1 128 ? -26.751 6.250 16.213 1.00 92.50 128 ASP A O 1
ATOM 858 N N . GLY A 1 129 ? -26.088 4.373 17.275 1.00 90.69 129 GLY A N 1
ATOM 859 C CA . GLY A 1 129 ? -27.381 3.705 17.351 1.00 90.69 129 GLY A CA 1
ATOM 860 C C . GLY A 1 129 ? -27.637 2.713 16.217 1.00 90.69 129 GLY A C 1
ATOM 861 O O . GLY A 1 129 ? -28.723 2.122 16.189 1.00 90.69 129 GLY A O 1
ATOM 862 N N . GLU A 1 130 ? -26.681 2.522 15.312 1.00 93.38 130 GLU A N 1
ATOM 863 C CA . GLU A 1 130 ? -26.681 1.497 14.276 1.00 93.38 130 GLU A CA 1
ATOM 864 C C . GLU A 1 130 ? -25.548 0.498 14.529 1.00 93.38 130 GLU A C 1
ATOM 866 O O . GLU A 1 130 ? -24.517 0.827 15.088 1.00 93.38 130 GLU A O 1
ATOM 871 N N . CYS A 1 131 ? -25.756 -0.757 14.130 1.00 93.69 131 CYS A N 1
ATOM 872 C CA . CYS A 1 131 ? -24.705 -1.763 14.218 1.00 93.69 131 CYS A CA 1
ATOM 873 C C . CYS A 1 131 ? -23.793 -1.652 12.988 1.00 93.69 131 CYS A C 1
ATOM 875 O O . CYS A 1 131 ? -24.252 -1.884 11.865 1.00 93.69 131 CYS A O 1
ATOM 877 N N . ASP A 1 132 ? -22.509 -1.370 13.195 1.00 91.38 132 ASP A N 1
ATOM 878 C CA . ASP A 1 132 ? -21.520 -1.060 12.154 1.00 91.38 132 ASP A CA 1
ATOM 879 C C . ASP A 1 132 ? -20.410 -2.106 12.001 1.00 91.38 132 ASP A C 1
ATOM 881 O O . ASP A 1 132 ? -19.494 -1.963 11.188 1.00 91.38 132 ASP A O 1
ATOM 885 N N . GLU A 1 133 ? -20.525 -3.214 12.723 1.00 89.75 133 GLU A N 1
ATOM 886 C CA . GLU A 1 133 ? -19.646 -4.377 12.617 1.00 89.75 133 GLU A CA 1
ATOM 887 C C . GLU A 1 133 ? -19.697 -5.039 11.216 1.00 89.75 133 GLU A C 1
ATOM 889 O O . GLU A 1 133 ? -20.783 -5.211 10.656 1.00 89.75 133 GLU A O 1
ATOM 894 N N . PRO A 1 134 ? -18.571 -5.521 10.647 1.00 85.06 134 PRO A N 1
ATOM 895 C CA . PRO A 1 134 ? -18.519 -6.058 9.277 1.00 85.06 134 PRO A CA 1
ATOM 896 C C . PRO A 1 134 ? -19.408 -7.275 9.006 1.00 85.06 134 PRO A C 1
ATOM 898 O O . PRO A 1 134 ? -19.879 -7.460 7.885 1.00 85.06 134 PRO A O 1
ATOM 901 N N . GLU A 1 135 ? -19.598 -8.148 10.001 1.00 83.88 135 GLU A N 1
ATOM 902 C CA . GLU A 1 135 ? -20.322 -9.417 9.821 1.00 83.88 135 GLU A CA 1
ATOM 903 C C . GLU A 1 135 ? -21.817 -9.325 10.148 1.00 83.88 135 GLU A C 1
ATOM 905 O O . GLU A 1 135 ? -22.604 -10.151 9.681 1.00 83.88 135 GLU A O 1
ATOM 910 N N . ILE A 1 136 ? -22.212 -8.352 10.969 1.00 86.62 136 ILE A N 1
ATOM 911 C CA . ILE A 1 136 ? -23.558 -8.273 11.559 1.00 86.62 136 ILE A CA 1
ATOM 912 C C . ILE A 1 136 ? -24.229 -6.906 11.365 1.00 86.62 136 ILE A C 1
ATOM 914 O O . ILE A 1 136 ? -25.417 -6.777 11.661 1.00 86.62 136 ILE A O 1
ATOM 918 N N . GLY A 1 137 ? -23.495 -5.930 10.835 1.00 89.19 137 GLY A N 1
ATOM 919 C CA . GLY A 1 137 ? -23.885 -4.535 10.700 1.00 89.19 137 GLY A CA 1
ATOM 920 C C . GLY A 1 137 ? -23.614 -3.953 9.310 1.00 89.19 137 GLY A C 1
ATOM 921 O O . GLY A 1 137 ? -23.610 -4.669 8.304 1.00 89.19 137 GLY A O 1
ATOM 922 N N . THR A 1 138 ? -23.414 -2.636 9.242 1.00 90.38 138 THR A N 1
ATOM 923 C CA . THR A 1 138 ? -23.133 -1.908 7.991 1.00 90.38 138 THR A CA 1
ATOM 924 C C . THR A 1 138 ? -21.714 -2.139 7.458 1.00 90.38 138 THR A C 1
ATOM 926 O O . THR A 1 138 ? -21.468 -1.943 6.265 1.00 90.38 138 THR A O 1
ATOM 929 N N . GLY A 1 139 ? -20.788 -2.562 8.326 1.00 87.25 139 GLY A N 1
ATOM 930 C CA . GLY A 1 139 ? -19.363 -2.687 8.027 1.00 87.25 139 GLY A CA 1
ATOM 931 C C . GLY A 1 139 ? -18.606 -1.361 7.976 1.00 87.25 139 GLY A C 1
ATOM 932 O O . GLY A 1 139 ? -17.533 -1.306 7.375 1.00 87.25 139 GLY A O 1
ATOM 933 N N . ALA A 1 140 ? -19.146 -0.299 8.583 1.00 85.62 140 ALA A N 1
ATOM 934 C CA . ALA A 1 140 ? -18.454 0.978 8.739 1.00 85.62 140 ALA A CA 1
ATOM 935 C C . ALA A 1 140 ? -17.346 0.942 9.815 1.00 85.62 140 ALA A C 1
ATOM 937 O O . ALA A 1 140 ? -16.485 1.824 9.843 1.00 85.62 140 ALA A O 1
ATOM 938 N N . CYS A 1 141 ? -17.334 -0.091 10.660 1.00 83.56 141 CYS A N 1
ATOM 939 C CA . CYS A 1 141 ? -16.374 -0.300 11.738 1.00 83.56 141 CYS A CA 1
ATOM 940 C C . CYS A 1 141 ? -15.595 -1.612 11.573 1.00 83.56 141 CYS A C 1
ATOM 942 O O . CYS A 1 141 ? -15.995 -2.509 10.835 1.00 83.56 141 CYS A O 1
ATOM 944 N N . GLN A 1 142 ? -14.444 -1.731 12.245 1.00 82.81 142 GLN A N 1
ATOM 945 C CA . GLN A 1 142 ? -13.713 -3.002 12.318 1.00 82.81 142 GLN A CA 1
ATOM 946 C C . GLN A 1 142 ? -14.387 -3.959 13.304 1.00 82.81 142 GLN A C 1
ATOM 948 O O . GLN A 1 142 ? -15.185 -3.546 14.142 1.00 82.81 142 GLN A O 1
ATOM 953 N N . THR A 1 143 ? -14.044 -5.247 13.229 1.00 83.81 143 THR A N 1
ATOM 954 C CA . THR A 1 143 ? -14.656 -6.233 14.117 1.00 83.81 143 THR A CA 1
ATOM 955 C C . THR A 1 143 ? -14.328 -5.983 15.592 1.00 83.81 143 THR A C 1
ATOM 957 O O . THR A 1 143 ? -13.154 -5.877 15.947 1.00 83.81 143 THR A O 1
ATOM 960 N N . GLY A 1 144 ? -15.344 -5.967 16.450 1.00 81.38 144 GLY A N 1
ATOM 961 C CA . GLY A 1 144 ? -15.248 -5.738 17.894 1.00 81.38 144 GLY A CA 1
ATOM 962 C C . GLY A 1 144 ? -15.094 -4.270 18.298 1.00 81.38 144 GLY A C 1
ATOM 963 O O . GLY A 1 144 ? -14.663 -4.003 19.419 1.00 81.38 144 GLY A O 1
ATOM 964 N N . THR A 1 145 ? -15.406 -3.337 17.400 1.00 86.69 145 THR A N 1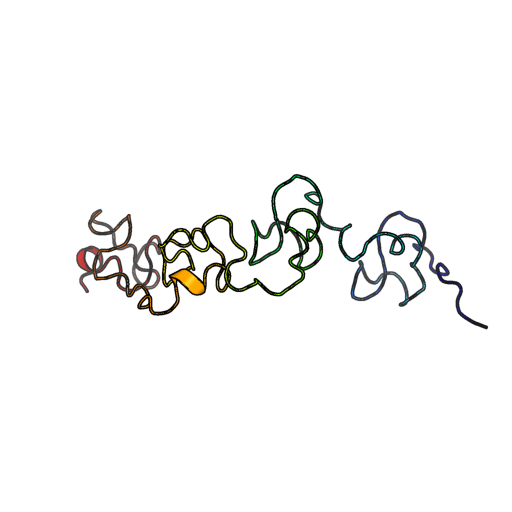
ATOM 965 C CA . THR A 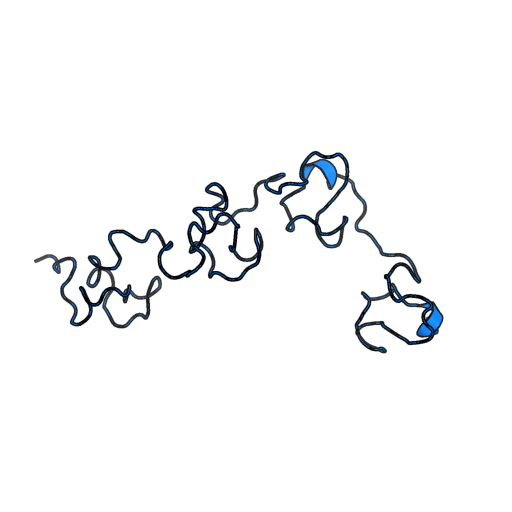1 145 ? -15.177 -1.895 17.581 1.00 86.69 145 THR A CA 1
ATOM 966 C C . THR A 1 145 ? -16.455 -1.066 17.609 1.00 86.69 145 THR A C 1
ATOM 968 O O . THR A 1 145 ? -16.366 0.113 17.941 1.00 86.69 145 THR A O 1
ATOM 971 N N . ASP A 1 146 ? -17.609 -1.690 17.360 1.00 89.25 146 ASP A N 1
ATOM 972 C CA . ASP A 1 146 ? -18.954 -1.155 17.595 1.00 89.25 146 ASP A CA 1
ATOM 973 C C . ASP A 1 146 ? -19.827 -2.219 18.291 1.00 89.25 146 ASP A C 1
ATOM 975 O O . ASP A 1 146 ? -20.719 -2.856 17.736 1.00 89.25 146 ASP A O 1
ATOM 979 N N . THR A 1 147 ? -19.490 -2.513 19.541 1.00 90.44 147 THR A N 1
ATOM 980 C CA . THR A 1 147 ? -20.101 -3.624 20.282 1.00 90.44 147 THR A CA 1
ATOM 981 C C . THR A 1 147 ? -21.420 -3.235 20.942 1.00 90.44 147 THR A C 1
ATOM 983 O O . THR A 1 147 ? -22.334 -4.061 21.019 1.00 90.44 147 THR A O 1
ATOM 986 N N . THR A 1 148 ? -21.546 -1.980 21.381 1.00 91.19 148 THR A N 1
ATOM 987 C CA . THR A 1 148 ? -22.716 -1.475 22.105 1.00 91.19 148 THR A CA 1
ATOM 988 C C . THR A 1 148 ? -23.967 -1.488 21.231 1.00 91.19 148 THR A C 1
ATOM 990 O O . THR A 1 148 ? -25.007 -1.975 21.687 1.00 91.19 148 THR A O 1
ATOM 993 N N . ASP A 1 149 ? -23.874 -1.049 19.975 1.00 88.56 149 ASP A N 1
ATOM 994 C CA . ASP A 1 149 ? -25.032 -0.998 19.077 1.00 88.56 149 ASP A CA 1
ATOM 995 C C . ASP A 1 149 ? -25.332 -2.362 18.430 1.00 88.56 149 ASP A C 1
ATOM 997 O O . ASP A 1 149 ? -26.487 -2.688 18.133 1.00 88.56 149 ASP A O 1
ATOM 1001 N N . CYS A 1 150 ? -24.328 -3.238 18.340 1.00 89.94 150 CYS A N 1
ATOM 1002 C CA . CYS A 1 150 ? -24.478 -4.620 17.885 1.00 89.94 150 CYS A CA 1
ATOM 1003 C C . CYS A 1 150 ? -24.880 -5.627 18.985 1.00 89.94 150 CYS A C 1
ATOM 1005 O O . CYS A 1 150 ? -25.101 -6.811 18.697 1.00 89.94 150 CYS A O 1
ATOM 1007 N N . GLY A 1 151 ? -25.008 -5.185 20.242 1.00 80.62 151 GLY A N 1
ATOM 1008 C CA . GLY A 1 151 ? -25.432 -6.018 21.373 1.00 80.62 151 GLY A CA 1
ATOM 1009 C C . GLY A 1 151 ? -24.437 -7.122 21.759 1.00 80.62 151 GLY A C 1
ATOM 1010 O O . GLY A 1 151 ? -24.873 -8.211 22.158 1.00 80.62 151 GLY A O 1
ATOM 1011 N N . GLN A 1 152 ? -23.135 -6.857 21.602 1.00 62.34 152 GLN A N 1
ATOM 1012 C CA . GLN A 1 152 ? -22.011 -7.753 21.921 1.00 62.34 152 GLN A CA 1
ATOM 1013 C C . GLN A 1 152 ? -21.341 -7.389 23.252 1.00 62.34 152 GLN A C 1
ATOM 1015 O O . GLN A 1 152 ? -21.208 -6.185 23.554 1.00 62.34 152 GLN A O 1
#

Secondary structure (DSSP, 8-state):
-PPPTT-STTTTSSS--SBTTB-S-S-TTSSHHHHSS-SSTTS-TTTTSSS--STTTS---S-TTSSTTTTTT--SS--TT-STTTTSSS--STTTS-SSS-TTSSTTTSTTPPP----TT-STTTTSSS---TTTS-SSS-TTSSHHHHT-

Foldseek 3Di:
DDAAQAQDPCLPVLFDCDPPLGVVNDHHSRNVVSVVVDPSQPPQPCAPVLFQCAPQFGVVSDDQRRRCRNLVNPHPDQAQQSDPCAPVLFDCDPQQGVVSGGHNNRCVNSVPRDRPPQAQQNDPCAPVLFDCYPPQGVVSDYHRNRCPNSVD

Radius of gyration: 22.29 Å; chains: 1; bounding box: 49×29×58 Å

Sequence (152 aa):
MGQGDDDCAYAFDGECDEPGIGTGACAIGSDTADCRGGTAASQCPYVNDGECDEPGIGTGLCDPGTDTADCGGQTGTVGPNSCAYANDGECDEPGIGTGFCAAGSDTTDCQGAPPITLGPDSCMFANDGECDEPEIGTGACQTGTDTTDCGQ

pLDDT: mean 72.59, std 12.27, range [39.22, 93.69]